Protein AF-A0A0L0MK96-F1 (afdb_monomer_lite)

Secondary structure (DSSP, 8-state):
-HHHHHHHHHHTT--BTTB-HHHHHHHHHHHHHHHHHHT---S-SSS--BTTB-S--TTHHHHHHHHHHHHHHHHHHHH-HHHHTTTHHHHHHHHHHHHHHHS---S-HHHHHHHHHHHHHHHHHHSTTTT-HHHHHHHHHHHHHHHTS-HHHHHHHHHHHHHHH-

Organism: NCBI:txid198422

Sequence (166 aa):
MKDITKDLKKNAKIKILGFSLPIFGLISFILMLQLYFDYKPDCPPKISTVKGFPTWHTLITPLLMTMLISDLLVFIGKKTPILKDIGGGSILCILLPSFLLTYKFSENPAIKNLQDIVSNNMKSFNSGKGIGFPNFVVSAIIVGSFVNMDLKLLKKSFKKFFPLVL

Foldseek 3Di:
DVVVVVVVVVVQPPDLPNDTPVVLVVLVVVLVVLLVVVLPPPDDPDQDDDDPDRSDDLPPNLVSVLVSLLSVLLSVQCPDPVNNVVSNSVVSSVVVLVCLLPDPPDPDPSSVSSSVVNVVSVCLCCPPVHPNVVVVVVVVVVVVVVVPDDPVVVVVVVVVVVVVVD

pLDDT: mean 70.08, std 16.23, range [33.62, 95.0]

InterPro domains:
  IPR004679 2-hydroxycarboxylate transporter [PF03390] (16-166)
  IPR004679 2-hydroxycarboxylate transporter [PTHR40033] (7-166)

Radius of gyration: 21.69 Å; chains: 1; bounding box: 42×52×68 Å

Structure (mmCIF, N/CA/C/O backbone):
data_AF-A0A0L0MK96-F1
#
_entry.id   AF-A0A0L0MK96-F1
#
loop_
_atom_site.group_PDB
_atom_site.id
_atom_site.type_symbol
_atom_site.label_atom_id
_atom_site.label_alt_id
_atom_site.label_comp_id
_atom_site.label_asym_id
_atom_site.label_entity_id
_atom_site.label_seq_id
_atom_site.pdbx_PDB_ins_code
_atom_site.Cartn_x
_atom_site.Cartn_y
_atom_site.Cartn_z
_atom_site.occupancy
_atom_site.B_iso_or_equiv
_atom_site.auth_seq_id
_atom_site.auth_comp_id
_atom_site.auth_asym_id
_atom_site.auth_atom_id
_atom_site.pdbx_PDB_model_num
ATOM 1 N N . MET A 1 1 ? -5.898 -31.191 -33.931 1.00 45.78 1 MET A N 1
ATOM 2 C CA . MET A 1 1 ? -6.439 -29.811 -33.801 1.00 45.78 1 MET A CA 1
ATOM 3 C C . MET A 1 1 ? -7.330 -29.580 -32.564 1.00 45.78 1 MET A C 1
ATOM 5 O O . MET A 1 1 ? -7.601 -28.427 -32.257 1.00 45.78 1 MET A O 1
ATOM 9 N N . LYS A 1 2 ? -7.766 -30.626 -31.829 1.00 42.91 2 LYS A N 1
ATOM 10 C CA . LYS A 1 2 ? -8.575 -30.504 -30.591 1.00 42.91 2 LYS A CA 1
ATOM 11 C C . LYS A 1 2 ? -7.759 -30.307 -29.297 1.00 42.91 2 LYS A C 1
ATOM 13 O O . LYS A 1 2 ? -8.329 -29.874 -28.300 1.00 42.91 2 LYS A O 1
ATOM 18 N N . ASP A 1 3 ? -6.455 -30.586 -29.308 1.00 42.75 3 ASP A N 1
ATOM 19 C CA . ASP A 1 3 ? -5.593 -30.430 -28.122 1.00 42.75 3 ASP A CA 1
ATOM 20 C C . ASP A 1 3 ? -5.200 -28.973 -27.842 1.00 42.75 3 ASP A C 1
ATOM 22 O O . ASP A 1 3 ? -5.361 -28.501 -26.721 1.00 42.75 3 ASP A O 1
ATOM 26 N N . ILE A 1 4 ? -4.852 -28.201 -28.879 1.00 50.28 4 ILE A N 1
ATOM 27 C CA . ILE A 1 4 ? -4.454 -26.784 -28.742 1.00 50.28 4 ILE A CA 1
ATOM 28 C C . ILE A 1 4 ? -5.581 -25.939 -28.118 1.00 50.28 4 ILE A C 1
ATOM 30 O O . ILE A 1 4 ? -5.346 -25.075 -27.275 1.00 50.28 4 ILE A O 1
ATOM 34 N N . THR A 1 5 ? -6.839 -26.217 -28.469 1.00 42.88 5 THR A N 1
ATOM 35 C CA . THR A 1 5 ? -8.005 -25.522 -27.901 1.00 42.88 5 THR A CA 1
ATOM 36 C C . THR A 1 5 ? -8.269 -25.893 -26.437 1.00 42.88 5 THR A C 1
ATOM 38 O O . THR A 1 5 ? -8.822 -25.081 -25.691 1.00 42.88 5 THR A O 1
ATOM 41 N N . LYS A 1 6 ? -7.849 -27.083 -25.987 1.00 38.50 6 LYS A N 1
ATOM 42 C CA . LYS A 1 6 ? -7.951 -27.509 -24.582 1.00 38.50 6 LYS A CA 1
ATOM 43 C C . LYS A 1 6 ? -6.900 -26.820 -23.709 1.00 38.50 6 LYS A C 1
ATOM 45 O O . LYS A 1 6 ? -7.238 -26.386 -22.605 1.00 38.50 6 LYS A O 1
ATOM 50 N N . ASP A 1 7 ? -5.685 -26.632 -24.219 1.00 42.09 7 ASP A N 1
ATOM 51 C CA . ASP A 1 7 ? -4.615 -25.915 -23.513 1.00 42.09 7 ASP A CA 1
ATOM 52 C C . ASP A 1 7 ? -4.877 -24.407 -23.405 1.00 42.09 7 ASP A C 1
ATOM 54 O O . ASP A 1 7 ? -4.625 -23.805 -22.355 1.00 42.09 7 ASP A O 1
ATOM 58 N N . LEU A 1 8 ? -5.502 -23.801 -24.422 1.00 46.03 8 LEU A N 1
ATOM 59 C CA . LEU A 1 8 ? -5.982 -22.414 -24.345 1.00 46.03 8 LEU A CA 1
ATOM 60 C C . LEU A 1 8 ? -7.095 -22.251 -23.294 1.00 46.03 8 LEU A C 1
ATOM 62 O O . LEU A 1 8 ? -7.107 -21.283 -22.532 1.00 46.03 8 LEU A O 1
ATOM 66 N N . LYS A 1 9 ? -7.999 -23.234 -23.172 1.00 37.41 9 LYS A N 1
ATOM 67 C CA . LYS A 1 9 ? -9.102 -23.209 -22.193 1.00 37.41 9 LYS A CA 1
ATOM 68 C C . LYS A 1 9 ? -8.637 -23.473 -20.754 1.00 37.41 9 LYS A C 1
ATOM 70 O O . LYS A 1 9 ? -9.252 -22.978 -19.810 1.00 37.41 9 LYS A O 1
ATOM 75 N N . LYS A 1 10 ? -7.543 -24.222 -20.573 1.00 36.19 10 LYS A N 1
ATOM 76 C CA . LYS A 1 10 ? -6.912 -24.481 -19.267 1.00 36.19 10 LYS A CA 1
ATOM 77 C C . LYS A 1 10 ? -6.135 -23.259 -18.761 1.00 36.19 10 LYS A C 1
ATOM 79 O O . LYS A 1 10 ? -6.238 -22.932 -17.580 1.00 36.19 10 LYS A O 1
ATOM 84 N N . ASN A 1 11 ? -5.459 -22.530 -19.653 1.00 43.06 11 ASN A N 1
ATOM 85 C CA . ASN A 1 11 ? -4.792 -21.262 -19.328 1.00 43.06 11 ASN A CA 1
ATOM 86 C C . ASN A 1 11 ? -5.774 -20.103 -19.075 1.00 43.06 11 ASN A C 1
ATOM 88 O O . ASN A 1 11 ? -5.489 -19.225 -18.266 1.00 43.06 11 ASN A O 1
ATOM 92 N N . ALA A 1 12 ? -6.976 -20.143 -19.659 1.00 41.88 12 ALA A N 1
ATOM 93 C CA . ALA A 1 12 ? -8.045 -19.183 -19.364 1.00 41.88 12 ALA A CA 1
ATOM 94 C C . ALA A 1 12 ? -8.626 -19.309 -17.937 1.00 41.88 12 ALA A C 1
ATOM 96 O O . ALA A 1 12 ? -9.353 -18.427 -17.483 1.00 41.88 12 ALA A O 1
ATOM 97 N N . LYS A 1 13 ? -8.316 -20.398 -17.216 1.00 39.16 13 LYS A N 1
ATOM 98 C CA . LYS A 1 13 ? -8.818 -20.669 -15.858 1.00 39.16 13 LYS A CA 1
ATOM 99 C C . LYS A 1 13 ? -7.761 -20.469 -14.772 1.00 39.16 13 LYS A C 1
ATOM 101 O O . LYS A 1 13 ? -7.909 -20.976 -13.661 1.00 39.16 13 LYS A O 1
ATOM 106 N N . ILE A 1 14 ? -6.708 -19.714 -15.065 1.00 45.72 14 ILE A N 1
ATOM 107 C CA . ILE A 1 14 ? -5.833 -19.171 -14.032 1.00 45.72 14 ILE A CA 1
ATOM 108 C C . ILE A 1 14 ? -6.502 -17.892 -13.522 1.00 45.72 14 ILE A C 1
ATOM 110 O O . ILE A 1 14 ? -6.378 -16.824 -14.113 1.00 45.72 14 ILE A O 1
ATOM 114 N N . LYS A 1 15 ? -7.275 -18.021 -12.441 1.00 45.81 15 LYS A N 1
ATOM 115 C CA . LYS A 1 15 ? -7.848 -16.874 -11.731 1.00 45.81 15 LYS A CA 1
ATOM 116 C C . LYS A 1 15 ? -6.736 -16.194 -10.943 1.00 45.81 15 LYS A C 1
ATOM 118 O O . LYS A 1 15 ? -6.357 -16.661 -9.871 1.00 45.81 15 LYS A O 1
ATOM 123 N N . ILE A 1 16 ? -6.226 -15.099 -11.482 1.00 55.53 16 ILE A N 1
ATOM 124 C CA . ILE A 1 16 ? -5.414 -14.147 -10.734 1.00 55.53 16 ILE A CA 1
ATOM 125 C C . ILE A 1 16 ? -6.431 -13.281 -9.970 1.00 55.53 16 ILE A C 1
ATOM 127 O O . ILE A 1 16 ? -7.308 -12.659 -10.565 1.00 55.53 16 ILE A O 1
ATOM 131 N N . LEU A 1 17 ? -6.464 -13.452 -8.646 1.00 52.25 17 LEU A N 1
ATOM 132 C CA . LEU A 1 17 ? -7.360 -12.772 -7.694 1.00 52.25 17 LEU A CA 1
ATOM 133 C C . LEU A 1 17 ? -8.886 -12.821 -7.942 1.00 52.25 17 LEU A C 1
ATOM 135 O O . LEU A 1 17 ? -9.633 -12.075 -7.319 1.00 52.25 17 LEU A O 1
ATOM 139 N N . GLY A 1 18 ? -9.379 -13.710 -8.808 1.00 56.84 18 GLY A N 1
ATOM 140 C CA . GLY A 1 18 ? -10.810 -13.797 -9.131 1.00 56.84 18 GLY A CA 1
ATOM 141 C C . GLY A 1 18 ? -11.246 -12.974 -10.347 1.00 56.84 18 GLY A C 1
ATOM 142 O O . GLY A 1 18 ? -12.399 -13.101 -10.755 1.00 56.84 18 GLY A O 1
ATOM 143 N N . PHE A 1 19 ? -10.334 -12.237 -10.988 1.00 57.75 19 PHE A N 1
ATOM 144 C CA . PHE A 1 19 ? -10.555 -11.634 -12.303 1.00 57.75 19 PHE A CA 1
ATOM 145 C C . PHE A 1 19 ? -10.162 -12.593 -13.431 1.00 57.75 19 PHE A C 1
ATOM 147 O O . PHE A 1 19 ? -9.322 -13.483 -13.268 1.00 57.75 19 PHE A O 1
ATOM 154 N N . SER A 1 20 ? -10.804 -12.437 -14.593 1.00 60.47 20 SER A N 1
ATOM 155 C CA . SER A 1 20 ? -10.400 -13.187 -15.782 1.00 60.47 20 SER A CA 1
ATOM 156 C C . SER A 1 20 ? -9.128 -12.574 -16.378 1.00 60.47 20 SER A C 1
ATOM 158 O O . SER A 1 20 ? -9.005 -11.351 -16.468 1.00 60.47 20 SER A O 1
ATOM 160 N N . LEU A 1 21 ? -8.196 -13.437 -16.799 1.00 67.50 21 LEU A N 1
ATOM 161 C CA . LEU A 1 21 ? -6.922 -13.086 -17.436 1.00 67.50 21 LEU A CA 1
ATOM 162 C C . LEU A 1 21 ? -7.016 -11.967 -18.507 1.00 67.50 21 LEU A C 1
ATOM 164 O O . LEU A 1 21 ? -6.129 -11.113 -18.522 1.00 67.50 21 LEU A O 1
ATOM 168 N N . PRO A 1 22 ? -8.066 -11.884 -19.359 1.00 68.25 22 PRO A N 1
ATOM 169 C CA . PRO A 1 22 ? -8.170 -10.792 -20.330 1.00 68.25 22 PRO A CA 1
ATOM 170 C C . PRO A 1 22 ? -8.418 -9.404 -19.711 1.00 68.25 22 PRO A C 1
ATOM 172 O O . PRO A 1 22 ? -7.953 -8.420 -20.280 1.00 68.25 22 PRO A O 1
ATOM 175 N N . ILE A 1 23 ? -9.076 -9.288 -18.547 1.00 75.00 23 ILE A N 1
ATOM 176 C CA . ILE A 1 23 ? -9.249 -7.983 -17.873 1.00 75.00 23 ILE A CA 1
ATOM 177 C C . ILE A 1 23 ? -7.907 -7.484 -17.329 1.00 75.00 23 ILE A C 1
ATOM 179 O O . ILE A 1 23 ? -7.576 -6.310 -17.487 1.00 75.00 23 ILE A O 1
ATOM 183 N N . PHE A 1 24 ? -7.111 -8.378 -16.736 1.00 76.38 24 PHE A N 1
ATOM 184 C CA . PHE A 1 24 ? -5.772 -8.034 -16.257 1.00 76.38 24 PHE A CA 1
ATOM 185 C C . PHE A 1 24 ? -4.869 -7.570 -17.411 1.00 76.38 24 PHE A C 1
ATOM 187 O O . PHE A 1 24 ? -4.167 -6.570 -17.282 1.00 76.38 24 PHE A O 1
ATOM 194 N N . GLY A 1 25 ? -4.947 -8.241 -18.567 1.00 76.50 25 GLY A N 1
ATOM 195 C CA . GLY A 1 25 ? -4.231 -7.832 -19.778 1.00 76.50 25 GLY A CA 1
ATOM 196 C C . GLY A 1 25 ? -4.625 -6.436 -20.276 1.00 76.50 25 GLY A C 1
ATOM 197 O O . GLY A 1 25 ? -3.751 -5.634 -20.590 1.00 76.50 25 GLY A O 1
ATOM 198 N N . LEU A 1 26 ? -5.921 -6.109 -20.287 1.00 80.88 26 LEU A N 1
ATOM 199 C CA . LEU A 1 26 ? -6.413 -4.793 -20.715 1.00 80.88 26 LEU A CA 1
ATOM 200 C C . LEU A 1 26 ? -5.949 -3.669 -19.779 1.00 80.88 26 LEU A C 1
ATOM 202 O O . LEU A 1 26 ? -5.514 -2.612 -20.234 1.00 80.88 26 LEU A O 1
ATOM 206 N N . ILE A 1 27 ? -5.990 -3.907 -18.469 1.00 79.50 27 ILE A N 1
ATOM 207 C CA . ILE A 1 27 ? -5.532 -2.936 -17.470 1.00 79.50 27 ILE A CA 1
ATOM 208 C C . ILE A 1 27 ? -4.001 -2.796 -17.507 1.00 79.50 27 ILE A C 1
ATOM 210 O O . ILE A 1 27 ? -3.479 -1.690 -17.417 1.00 79.50 27 ILE A O 1
ATOM 214 N N . SER A 1 28 ? -3.259 -3.881 -17.720 1.00 78.62 28 SER A N 1
ATOM 215 C CA . SER A 1 28 ? -1.810 -3.803 -17.935 1.00 78.62 28 SER A CA 1
ATOM 216 C C . SER A 1 28 ? -1.457 -3.026 -19.211 1.00 78.62 28 SER A C 1
ATOM 218 O O . SER A 1 28 ? -0.497 -2.257 -19.209 1.00 78.62 28 SER A O 1
ATOM 220 N N . PHE A 1 29 ? -2.256 -3.153 -20.274 1.00 81.75 29 PHE A N 1
ATOM 221 C CA . PHE A 1 29 ? -2.084 -2.372 -21.499 1.00 81.75 29 PHE A CA 1
ATOM 222 C C . PHE A 1 29 ? -2.315 -0.872 -21.267 1.00 81.75 29 PHE A C 1
ATOM 224 O O . PHE A 1 29 ? -1.529 -0.056 -21.745 1.00 81.75 29 PHE A O 1
ATOM 231 N N . ILE A 1 30 ? -3.329 -0.495 -20.475 1.00 79.25 30 ILE A N 1
ATOM 232 C CA . ILE A 1 30 ? -3.580 0.915 -20.135 1.00 79.25 30 ILE A CA 1
ATOM 233 C C . ILE A 1 30 ? -2.430 1.520 -19.321 1.00 79.25 30 ILE A C 1
ATOM 235 O O . ILE A 1 30 ? -2.050 2.666 -19.550 1.00 79.25 30 ILE A O 1
ATOM 239 N N . LEU A 1 31 ? -1.828 0.723 -18.435 1.00 76.88 31 LEU A N 1
ATOM 240 C CA . LEU A 1 31 ? -0.647 1.087 -17.655 1.00 76.88 31 LEU A CA 1
ATOM 241 C C . LEU A 1 31 ? 0.569 1.360 -18.548 1.00 76.88 31 LEU A C 1
ATOM 243 O O . LEU A 1 31 ? 1.269 2.355 -18.386 1.00 76.88 31 LEU A O 1
ATOM 247 N N . MET A 1 32 ? 0.807 0.463 -19.508 1.00 75.25 32 MET A N 1
ATOM 248 C CA . MET A 1 32 ? 1.873 0.583 -20.503 1.00 75.25 32 MET A CA 1
ATOM 249 C C . MET A 1 32 ? 1.690 1.839 -21.356 1.00 75.25 32 MET A C 1
ATOM 251 O O . MET A 1 32 ? 2.654 2.562 -21.594 1.00 75.25 32 MET A O 1
ATOM 255 N N . LEU A 1 33 ? 0.450 2.142 -21.753 1.00 73.69 33 LEU A N 1
ATOM 256 C CA . LEU A 1 33 ? 0.121 3.368 -22.476 1.00 73.69 33 LEU A CA 1
ATOM 257 C C . LEU A 1 33 ? 0.450 4.614 -21.636 1.00 73.69 33 LEU A C 1
ATOM 259 O O . LEU A 1 33 ? 1.096 5.533 -22.131 1.00 73.69 33 LEU A O 1
ATOM 263 N N . GLN A 1 34 ? 0.055 4.627 -20.358 1.00 72.25 34 GLN A N 1
ATOM 264 C CA . GLN A 1 34 ? 0.339 5.727 -19.427 1.00 72.25 34 GLN A CA 1
ATOM 265 C C . GLN A 1 34 ? 1.845 5.956 -19.241 1.00 72.25 34 GLN A C 1
ATOM 267 O O . GLN A 1 34 ? 2.298 7.095 -19.313 1.00 72.25 34 GLN A O 1
ATOM 272 N N . LEU A 1 35 ? 2.627 4.884 -19.077 1.00 69.00 35 LEU A N 1
ATOM 273 C CA . LEU A 1 35 ? 4.087 4.965 -18.971 1.00 69.00 35 LEU A CA 1
ATOM 274 C C . LEU A 1 35 ? 4.745 5.436 -20.277 1.00 69.00 35 LEU A C 1
ATOM 276 O O . LEU A 1 35 ? 5.720 6.183 -20.236 1.00 69.00 35 LEU A O 1
ATOM 280 N N . TYR A 1 36 ? 4.212 5.042 -21.438 1.00 66.88 36 TYR A N 1
ATOM 281 C CA . TYR A 1 36 ? 4.733 5.474 -22.738 1.00 66.88 36 TYR A CA 1
ATOM 282 C C . TYR A 1 36 ? 4.543 6.978 -22.978 1.00 66.88 36 TYR A C 1
ATOM 284 O O . TYR A 1 36 ? 5.454 7.640 -23.474 1.00 66.88 36 TYR A O 1
ATOM 292 N N . PHE A 1 37 ? 3.391 7.542 -22.598 1.00 63.69 37 PHE A N 1
ATOM 293 C CA . PHE A 1 37 ? 3.155 8.987 -22.709 1.00 63.69 37 PHE A CA 1
ATOM 294 C C . PHE A 1 37 ? 4.064 9.820 -21.792 1.00 63.69 37 PHE A C 1
ATOM 296 O O . PHE A 1 37 ? 4.336 10.977 -22.110 1.00 63.69 37 PHE A O 1
ATOM 303 N N . ASP A 1 38 ? 4.573 9.232 -20.708 1.00 58.84 38 ASP A N 1
ATOM 304 C CA . ASP A 1 38 ? 5.464 9.885 -19.741 1.00 58.84 38 ASP A CA 1
ATOM 305 C C . ASP A 1 38 ? 6.951 9.835 -20.137 1.00 58.84 38 ASP A 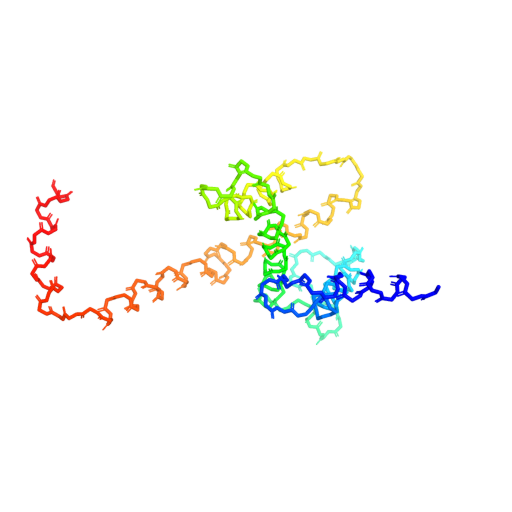C 1
ATOM 307 O O . ASP A 1 38 ? 7.760 10.614 -19.646 1.00 58.84 38 ASP A O 1
ATOM 311 N N . TYR A 1 39 ? 7.326 8.971 -21.089 1.00 52.62 39 TYR A N 1
ATOM 312 C CA . TYR A 1 39 ? 8.702 8.874 -21.596 1.00 52.62 39 TYR A CA 1
ATOM 313 C C . TYR A 1 39 ? 9.158 10.119 -22.387 1.00 52.62 39 TYR A C 1
ATOM 315 O O . TYR A 1 39 ? 10.342 10.242 -22.699 1.00 52.62 39 TYR A O 1
ATOM 323 N N . LYS A 1 40 ? 8.264 11.065 -22.723 1.00 46.06 40 LYS A N 1
ATOM 324 C CA . LYS A 1 40 ? 8.653 12.313 -23.403 1.00 46.06 40 LYS A CA 1
ATOM 325 C C . LYS A 1 40 ? 9.236 13.334 -22.403 1.00 46.06 40 LYS A C 1
ATOM 327 O O . LYS A 1 40 ? 8.486 13.856 -21.583 1.00 46.06 40 LYS A O 1
ATOM 332 N N . PRO A 1 41 ? 10.539 13.671 -22.494 1.00 49.25 41 PRO A N 1
ATOM 333 C CA . PRO A 1 41 ? 11.301 14.299 -21.410 1.00 49.25 41 PRO A CA 1
ATOM 334 C C . PR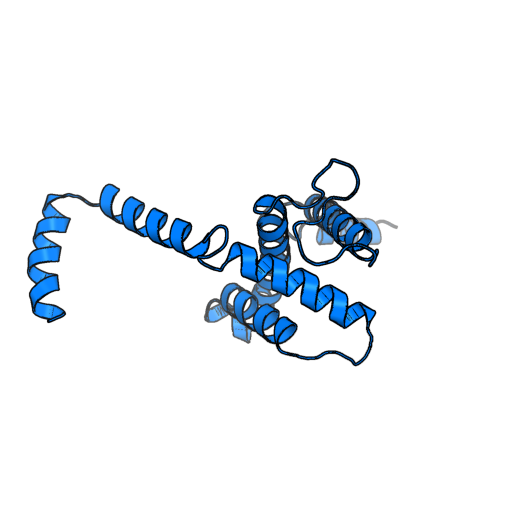O A 1 41 ? 11.249 15.840 -21.344 1.00 49.25 41 PRO A C 1
ATOM 336 O O . PRO A 1 41 ? 12.092 16.436 -20.681 1.00 49.25 41 PRO A O 1
ATOM 339 N N . ASP A 1 42 ? 10.281 16.514 -21.971 1.00 40.97 42 ASP A N 1
ATOM 340 C CA . ASP A 1 42 ? 10.296 17.987 -22.080 1.00 40.97 42 ASP A CA 1
ATOM 341 C C . ASP A 1 42 ? 9.398 18.722 -21.071 1.00 40.97 42 ASP A C 1
ATOM 343 O O . ASP A 1 42 ? 8.842 19.769 -21.398 1.00 40.97 42 ASP A O 1
ATOM 347 N N . CYS A 1 43 ? 9.249 18.231 -19.835 1.00 41.78 43 CYS A N 1
ATOM 348 C CA . CYS A 1 43 ? 8.670 19.045 -18.756 1.00 41.78 43 CYS A CA 1
ATOM 349 C C . CYS A 1 43 ? 9.335 18.792 -17.380 1.00 41.78 43 CYS A C 1
ATOM 351 O O . CYS A 1 43 ? 9.384 17.650 -16.922 1.00 41.78 43 CYS A O 1
ATOM 353 N N . PRO A 1 44 ? 9.835 19.849 -16.702 1.00 42.16 44 PRO A N 1
ATOM 354 C CA . PRO A 1 44 ? 10.508 19.785 -15.399 1.00 42.16 44 PRO A CA 1
ATOM 355 C C . PRO A 1 44 ? 9.529 19.479 -14.235 1.00 42.16 44 PRO A C 1
ATOM 357 O O . PRO A 1 44 ? 8.312 19.464 -14.426 1.00 42.16 44 PRO A O 1
ATOM 360 N N . PRO A 1 45 ? 10.028 19.221 -13.005 1.00 47.56 45 PRO A N 1
ATOM 361 C CA . PRO A 1 45 ? 9.340 18.453 -11.972 1.00 47.56 45 PRO A CA 1
ATOM 362 C C . PRO A 1 45 ? 8.327 19.308 -11.211 1.00 47.56 45 PRO A C 1
ATOM 364 O O . PRO A 1 45 ? 8.568 19.749 -10.091 1.00 47.56 45 PRO A O 1
ATOM 367 N N . LYS A 1 46 ? 7.170 19.547 -11.813 1.00 40.97 46 LYS A N 1
ATOM 368 C CA . LYS A 1 46 ? 5.942 19.951 -11.127 1.00 40.97 46 LYS A CA 1
ATOM 369 C C . LYS A 1 46 ? 4.806 19.349 -11.930 1.00 40.97 46 LYS A C 1
ATOM 371 O O . LYS A 1 46 ? 4.702 19.699 -13.092 1.00 40.97 46 LYS A O 1
ATOM 376 N N . ILE A 1 47 ? 4.026 18.454 -11.309 1.00 50.53 47 ILE A N 1
ATOM 377 C CA . ILE A 1 47 ? 2.682 18.021 -11.743 1.00 50.53 47 ILE A CA 1
ATOM 378 C C . ILE A 1 47 ? 2.530 18.088 -13.267 1.00 50.53 47 ILE A C 1
ATOM 380 O O . ILE A 1 47 ? 2.123 19.118 -13.791 1.00 50.53 47 ILE A O 1
ATOM 384 N N . SER A 1 48 ? 2.926 17.023 -13.968 1.00 46.66 48 SER A N 1
ATOM 385 C CA . SER A 1 48 ? 2.934 16.962 -15.432 1.00 46.66 48 SER A CA 1
ATOM 386 C C . SER A 1 48 ? 1.608 17.464 -16.022 1.00 46.66 48 SER A C 1
ATOM 388 O O . SER A 1 48 ? 0.603 16.756 -16.044 1.00 46.66 48 SER A O 1
ATOM 390 N N . THR A 1 49 ? 1.614 18.709 -16.496 1.00 37.78 49 THR A N 1
ATOM 391 C CA . THR A 1 49 ? 0.584 19.322 -17.328 1.00 37.78 49 THR A CA 1
ATOM 392 C C . THR A 1 49 ? 1.092 19.331 -18.760 1.00 37.78 49 THR A C 1
ATOM 394 O O . THR A 1 49 ? 1.847 20.209 -19.166 1.00 37.78 49 THR A O 1
ATOM 397 N N . VAL A 1 50 ? 0.628 18.382 -19.571 1.00 43.12 50 VAL A N 1
ATOM 398 C CA . VAL A 1 50 ? 0.681 18.515 -21.030 1.00 43.12 50 VAL A CA 1
ATOM 399 C C . VAL A 1 50 ? -0.728 18.874 -21.496 1.00 43.12 50 VAL A C 1
ATOM 401 O O . VAL A 1 50 ? -1.644 18.065 -21.405 1.00 43.12 50 VAL A O 1
ATOM 404 N N . LYS A 1 51 ? -0.911 20.119 -21.957 1.00 39.12 51 LYS A N 1
ATOM 405 C CA . LYS A 1 51 ? -2.139 20.639 -22.597 1.00 39.12 51 LYS A CA 1
ATOM 406 C C . LYS A 1 51 ? -3.454 20.339 -21.851 1.00 39.12 51 LYS A C 1
ATOM 408 O O . LYS A 1 51 ? -4.340 19.681 -22.383 1.00 39.12 51 LYS A O 1
ATOM 413 N N . GLY A 1 52 ? -3.610 20.869 -20.637 1.00 40.59 52 GLY A N 1
ATOM 414 C CA . GLY A 1 52 ? -4.929 21.003 -19.995 1.00 40.59 52 GLY A CA 1
ATOM 415 C C . GLY A 1 52 ? -5.645 19.705 -19.592 1.00 40.59 52 GLY A C 1
ATOM 416 O O . GLY A 1 52 ? -6.750 19.787 -19.067 1.00 40.59 52 GLY A O 1
ATOM 417 N N . PHE A 1 53 ? -5.027 18.534 -19.773 1.00 33.62 53 PHE A N 1
ATOM 418 C CA . PHE A 1 53 ? -5.507 17.254 -19.249 1.00 33.62 53 PHE A CA 1
ATOM 419 C C . PHE A 1 53 ? -4.429 16.624 -18.351 1.00 33.62 53 PHE A C 1
ATOM 421 O O . PHE A 1 53 ? -3.347 16.300 -18.844 1.00 33.62 53 PHE A O 1
ATOM 428 N N . PRO A 1 54 ? -4.679 16.442 -17.040 1.00 48.00 54 PRO A N 1
ATOM 429 C CA . PRO A 1 54 ? -3.755 15.731 -16.165 1.00 48.00 54 PRO A CA 1
ATOM 430 C C . PRO A 1 54 ? -3.799 14.235 -16.505 1.00 48.00 54 PRO A C 1
ATOM 432 O O . PRO A 1 54 ? -4.759 13.541 -16.180 1.00 48.00 54 PRO A O 1
ATOM 435 N N . THR A 1 55 ? -2.764 13.723 -17.174 1.00 49.00 55 THR A N 1
ATOM 436 C CA . THR A 1 55 ? -2.616 12.285 -17.481 1.00 49.00 55 THR A CA 1
ATOM 437 C C . THR A 1 55 ? -2.372 11.438 -16.228 1.00 49.00 55 THR A C 1
ATOM 439 O O . THR A 1 55 ? -2.590 10.227 -16.240 1.00 49.00 55 THR A O 1
ATOM 442 N N . TRP A 1 56 ? -1.991 12.083 -15.124 1.00 53.56 56 TRP A N 1
ATOM 443 C CA . TRP A 1 56 ? -1.784 11.481 -13.815 1.00 53.56 56 TRP A CA 1
ATOM 444 C C . TRP A 1 56 ? -2.830 12.005 -12.830 1.00 53.56 56 TRP A C 1
ATOM 446 O O . TRP A 1 56 ? -2.779 13.165 -12.424 1.00 53.56 56 TRP A O 1
ATOM 456 N N . HIS A 1 57 ? -3.759 11.153 -12.390 1.00 61.50 57 HIS A N 1
ATOM 457 C CA . HIS A 1 57 ? -4.478 11.453 -11.154 1.00 61.50 57 HIS A CA 1
ATOM 458 C C . HIS A 1 57 ? -3.564 11.033 -10.005 1.00 61.50 57 HIS A C 1
ATOM 460 O O . HIS A 1 57 ? -3.207 9.857 -9.901 1.00 61.50 57 HIS A O 1
ATOM 466 N N . THR A 1 58 ? -3.231 11.970 -9.115 1.00 67.06 58 THR A N 1
ATOM 467 C CA . THR A 1 58 ? -2.320 11.759 -7.974 1.00 67.06 58 THR A CA 1
ATOM 468 C C . THR A 1 58 ? -2.716 10.554 -7.107 1.00 67.06 58 THR A C 1
ATOM 470 O O . THR A 1 58 ? -1.875 9.970 -6.436 1.00 67.06 58 THR A O 1
ATOM 473 N N . LEU A 1 59 ? -3.996 10.162 -7.144 1.00 72.19 59 LEU A N 1
ATOM 474 C CA . LEU A 1 59 ? -4.554 8.996 -6.454 1.00 72.19 59 LEU A CA 1
ATOM 475 C C . LEU A 1 59 ? -4.690 7.754 -7.346 1.00 72.19 59 LEU A C 1
ATOM 477 O O . LEU A 1 59 ? -4.223 6.683 -6.968 1.00 72.19 59 LEU A O 1
ATOM 481 N N . ILE A 1 60 ? -5.355 7.871 -8.506 1.00 80.00 60 ILE A N 1
ATOM 482 C CA . ILE A 1 60 ? -5.805 6.690 -9.266 1.00 80.00 60 ILE A CA 1
ATOM 483 C C . ILE A 1 60 ? -4.636 5.907 -9.845 1.00 80.00 60 ILE A C 1
ATOM 485 O O . ILE A 1 60 ? -4.637 4.681 -9.808 1.00 80.00 60 ILE A O 1
ATOM 489 N N . THR A 1 61 ? -3.624 6.609 -10.349 1.00 76.62 61 THR A N 1
ATOM 490 C CA . THR A 1 61 ? -2.523 5.982 -11.065 1.00 76.62 61 THR A CA 1
ATOM 491 C C . THR A 1 61 ? -1.604 5.197 -10.128 1.00 76.62 61 THR A C 1
ATOM 493 O O . THR A 1 61 ? -1.376 4.020 -10.405 1.00 76.62 61 THR A O 1
ATOM 496 N N . PRO A 1 62 ? -1.126 5.740 -8.986 1.00 78.12 62 PRO A N 1
ATOM 497 C CA . PRO A 1 62 ? -0.348 4.939 -8.038 1.00 78.12 62 PRO A CA 1
ATOM 498 C C . PRO A 1 62 ? -1.163 3.800 -7.407 1.00 78.12 62 PRO A C 1
ATOM 500 O O . PRO A 1 62 ? -0.616 2.719 -7.185 1.00 78.12 62 PRO A O 1
ATOM 503 N N . LEU A 1 63 ? -2.471 3.975 -7.179 1.00 82.88 63 LEU A N 1
ATOM 504 C CA . LEU A 1 63 ? -3.345 2.888 -6.711 1.00 82.88 63 LEU A CA 1
ATOM 505 C C . LEU A 1 63 ? -3.442 1.751 -7.733 1.00 82.88 63 LEU A C 1
ATOM 507 O O . LEU A 1 63 ? -3.281 0.585 -7.386 1.00 82.88 63 LEU A O 1
ATOM 511 N N . LEU A 1 64 ? -3.664 2.081 -9.002 1.00 83.00 64 LEU A N 1
ATOM 512 C CA . LEU A 1 64 ? -3.790 1.089 -10.064 1.00 83.00 64 LEU A CA 1
ATOM 513 C C . LEU A 1 64 ? -2.444 0.391 -10.340 1.00 83.00 64 LEU A C 1
ATOM 515 O O . LEU A 1 64 ? -2.407 -0.829 -10.494 1.00 83.00 64 LEU A O 1
ATOM 519 N N . MET A 1 65 ? -1.331 1.132 -10.291 1.00 80.25 65 MET A N 1
ATOM 520 C CA . MET A 1 65 ? 0.030 0.580 -10.347 1.00 80.25 65 MET A CA 1
ATOM 521 C C . MET A 1 65 ? 0.305 -0.399 -9.200 1.00 80.25 65 MET A C 1
ATOM 523 O O . MET A 1 65 ? 0.758 -1.517 -9.449 1.00 80.25 65 MET A O 1
ATOM 527 N N . THR A 1 66 ? 0.038 0.006 -7.950 1.00 82.25 66 THR A N 1
ATOM 528 C CA . THR A 1 66 ? 0.251 -0.865 -6.781 1.00 82.25 66 THR A CA 1
ATOM 529 C C . THR A 1 66 ? -0.642 -2.098 -6.852 1.00 82.25 66 THR A C 1
ATOM 531 O O . THR A 1 66 ? -0.150 -3.202 -6.674 1.00 82.25 66 THR A O 1
ATOM 534 N N . MET A 1 67 ? -1.916 -1.957 -7.219 1.00 84.50 67 MET A N 1
ATOM 535 C CA . MET A 1 67 ? -2.833 -3.089 -7.363 1.00 84.50 67 MET A CA 1
ATOM 536 C C . MET A 1 67 ? -2.332 -4.125 -8.381 1.00 84.50 67 MET A C 1
ATOM 538 O O . MET A 1 67 ? -2.311 -5.315 -8.072 1.00 84.50 67 MET A O 1
ATOM 542 N N . LEU A 1 68 ? -1.885 -3.695 -9.566 1.00 84.56 68 LEU A N 1
ATOM 543 C CA . LEU A 1 68 ? -1.395 -4.612 -10.602 1.00 84.56 68 LEU A CA 1
ATOM 544 C C . LEU A 1 68 ? -0.090 -5.305 -10.224 1.00 84.56 68 LEU A C 1
ATOM 546 O O . LEU A 1 68 ? 0.031 -6.519 -10.402 1.00 84.56 68 LEU A O 1
ATOM 550 N N . ILE A 1 69 ? 0.892 -4.548 -9.720 1.00 82.75 69 ILE A N 1
ATOM 551 C CA . ILE A 1 69 ? 2.185 -5.123 -9.340 1.00 82.75 69 ILE A CA 1
ATOM 552 C C . ILE A 1 69 ? 2.005 -6.079 -8.157 1.00 82.75 69 ILE A C 1
ATOM 554 O O . ILE A 1 69 ? 2.563 -7.174 -8.163 1.00 82.75 69 ILE A O 1
ATOM 558 N N . SER A 1 70 ? 1.168 -5.709 -7.183 1.00 83.56 70 SER A N 1
ATOM 559 C CA . SER A 1 70 ? 0.849 -6.548 -6.034 1.00 83.56 70 SER A CA 1
ATOM 560 C C . SER A 1 70 ? 0.162 -7.836 -6.458 1.00 83.56 70 SER A C 1
ATOM 562 O O . SER A 1 70 ? 0.552 -8.901 -5.993 1.00 83.56 70 SER A O 1
ATOM 564 N N . ASP A 1 71 ? -0.815 -7.775 -7.359 1.00 82.56 71 ASP A N 1
ATOM 565 C CA . ASP A 1 71 ? -1.536 -8.964 -7.812 1.00 82.56 71 ASP A CA 1
ATOM 566 C C . ASP A 1 71 ? -0.621 -9.940 -8.573 1.00 82.56 71 ASP A C 1
ATOM 568 O O . ASP A 1 71 ? -0.582 -11.141 -8.284 1.00 82.56 71 ASP A O 1
ATOM 572 N N . LEU A 1 72 ? 0.224 -9.412 -9.466 1.00 82.50 72 LEU A N 1
ATOM 573 C CA . LEU A 1 72 ? 1.223 -10.209 -10.175 1.00 82.50 72 LEU A CA 1
ATOM 574 C C . LEU A 1 72 ? 2.186 -10.901 -9.195 1.00 82.50 72 LEU A C 1
ATOM 576 O O . LEU A 1 72 ? 2.425 -12.106 -9.299 1.00 82.50 72 LEU A O 1
ATOM 580 N N . LEU A 1 73 ? 2.698 -10.172 -8.201 1.00 82.75 73 LEU A N 1
ATOM 581 C CA . LEU A 1 73 ? 3.615 -10.721 -7.197 1.00 82.75 73 LEU A CA 1
ATOM 582 C C . LEU A 1 73 ? 2.933 -11.714 -6.261 1.00 82.75 73 LEU A C 1
ATOM 584 O O . LEU A 1 73 ? 3.535 -12.727 -5.920 1.00 82.75 73 LEU A O 1
ATOM 588 N N . VAL A 1 74 ? 1.680 -11.482 -5.873 1.00 82.12 74 VAL A N 1
ATOM 589 C CA . VAL A 1 74 ? 0.910 -12.428 -5.058 1.00 82.12 74 VAL A CA 1
ATOM 590 C C . VAL A 1 74 ? 0.663 -13.720 -5.833 1.00 82.12 74 VAL A C 1
ATOM 592 O O . VAL A 1 74 ? 0.749 -14.807 -5.257 1.00 82.12 74 VAL A O 1
ATOM 595 N N . PHE A 1 75 ? 0.397 -13.635 -7.137 1.00 80.06 75 PHE A N 1
ATOM 596 C CA . PHE A 1 75 ? 0.253 -14.810 -7.987 1.00 80.06 75 PHE A CA 1
ATOM 597 C C . PHE A 1 75 ? 1.550 -15.622 -8.084 1.00 80.06 75 PHE A C 1
ATOM 599 O O . PHE A 1 75 ? 1.514 -16.845 -7.918 1.00 80.06 75 PHE A O 1
ATOM 606 N N . ILE A 1 76 ? 2.693 -14.955 -8.288 1.00 79.94 76 ILE A N 1
ATOM 607 C CA . ILE A 1 76 ? 4.011 -15.604 -8.255 1.00 79.94 76 ILE A CA 1
ATOM 608 C C . ILE A 1 76 ? 4.277 -16.199 -6.861 1.00 79.94 76 ILE A C 1
ATOM 610 O O . ILE A 1 76 ? 4.619 -17.373 -6.746 1.00 79.94 76 ILE A O 1
ATOM 614 N N . GLY A 1 77 ? 4.047 -15.436 -5.791 1.00 73.06 77 GLY A N 1
ATOM 615 C CA . GLY A 1 77 ? 4.327 -15.840 -4.412 1.00 73.06 77 GLY A CA 1
ATOM 616 C C . GLY A 1 77 ? 3.497 -17.034 -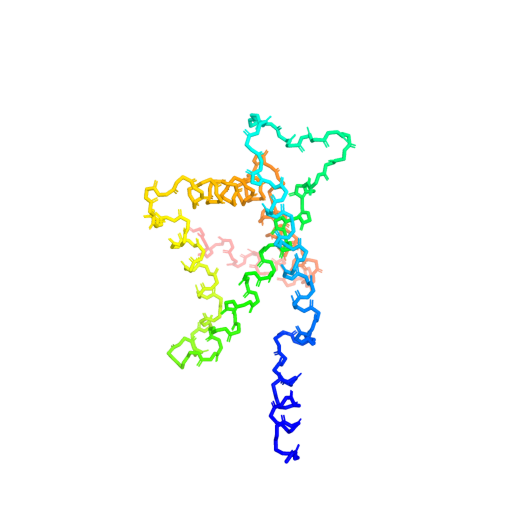3.936 1.00 73.06 77 GLY A C 1
ATOM 617 O O . GLY A 1 77 ? 3.999 -17.860 -3.181 1.00 73.06 77 GLY A O 1
ATOM 618 N N . LYS A 1 78 ? 2.259 -17.193 -4.426 1.00 73.81 78 LYS A N 1
ATOM 619 C CA . LYS A 1 78 ? 1.413 -18.371 -4.147 1.00 73.81 78 LYS A CA 1
ATOM 620 C C . LYS A 1 78 ? 1.907 -19.653 -4.820 1.00 73.81 78 LYS A C 1
ATOM 622 O O . LYS A 1 78 ? 1.582 -20.742 -4.350 1.00 73.81 78 LYS A O 1
ATOM 627 N N . LYS A 1 79 ? 2.643 -19.538 -5.930 1.00 75.44 79 LYS A N 1
ATOM 628 C CA . LYS A 1 79 ? 3.216 -20.684 -6.651 1.00 75.44 79 LYS A CA 1
ATOM 629 C C . LYS A 1 79 ? 4.564 -21.130 -6.087 1.00 75.44 79 LYS A C 1
ATOM 631 O O . LYS A 1 79 ? 4.955 -22.267 -6.330 1.00 75.44 79 LYS A O 1
ATOM 636 N N . THR A 1 80 ? 5.249 -20.277 -5.330 1.00 76.50 80 THR A N 1
ATOM 637 C CA . THR A 1 80 ? 6.556 -20.590 -4.745 1.00 76.50 80 THR A CA 1
ATOM 638 C C . THR A 1 80 ? 6.392 -21.378 -3.433 1.00 76.50 80 THR A C 1
ATOM 640 O O . THR A 1 80 ? 5.886 -20.820 -2.457 1.00 76.50 80 THR A O 1
ATOM 643 N N . PRO A 1 81 ? 6.829 -22.654 -3.361 1.00 58.91 81 PRO A N 1
ATOM 644 C CA . PRO A 1 81 ? 6.531 -23.549 -2.235 1.00 58.91 81 PRO A CA 1
ATOM 645 C C . PRO A 1 81 ? 7.143 -23.098 -0.900 1.00 58.91 81 PRO A C 1
ATOM 647 O O . PRO A 1 81 ? 6.499 -23.246 0.127 1.00 58.91 81 PRO A O 1
ATOM 650 N N . ILE A 1 82 ? 8.325 -22.471 -0.909 1.00 65.62 82 ILE A N 1
ATOM 651 C CA . ILE A 1 82 ? 9.017 -21.982 0.305 1.00 65.62 82 ILE A CA 1
ATOM 652 C C . ILE A 1 82 ? 8.301 -20.768 0.921 1.00 65.62 82 ILE A C 1
ATOM 654 O O . ILE A 1 82 ? 8.343 -20.543 2.126 1.00 65.62 82 ILE A O 1
ATOM 658 N N . LEU A 1 83 ? 7.638 -19.969 0.084 1.00 62.94 83 LEU A N 1
ATOM 659 C CA . LEU A 1 83 ? 7.004 -18.716 0.486 1.00 62.94 83 LEU A CA 1
ATOM 660 C C . LEU A 1 83 ? 5.528 -18.908 0.858 1.00 62.94 83 LEU A C 1
ATOM 662 O O . LEU A 1 83 ? 4.970 -18.102 1.594 1.00 62.94 83 LEU A O 1
ATOM 666 N N . LYS A 1 84 ? 4.881 -19.977 0.393 1.00 60.28 84 LYS A N 1
ATOM 667 C CA . LYS A 1 84 ? 3.445 -20.205 0.583 1.00 60.28 84 LYS A CA 1
ATOM 668 C C . LYS A 1 84 ? 3.020 -20.284 2.057 1.00 60.28 84 LYS A C 1
ATOM 670 O O . LYS A 1 84 ? 1.980 -19.723 2.398 1.00 60.28 84 LYS A O 1
ATOM 675 N N . ASP A 1 85 ? 3.825 -20.901 2.917 1.00 65.38 85 ASP A N 1
ATOM 676 C CA . ASP A 1 85 ? 3.419 -21.216 4.296 1.00 65.38 85 ASP A CA 1
ATOM 677 C C . ASP A 1 85 ? 3.627 -20.056 5.290 1.00 65.38 85 ASP A C 1
ATOM 679 O O . ASP A 1 85 ? 3.057 -20.061 6.375 1.00 65.38 85 ASP A O 1
ATOM 683 N N . ILE A 1 86 ? 4.374 -19.016 4.898 1.00 73.19 86 ILE A N 1
ATOM 684 C CA . ILE A 1 86 ? 4.692 -17.840 5.740 1.00 73.19 86 ILE A CA 1
ATOM 685 C C . ILE A 1 86 ? 3.885 -16.593 5.303 1.00 73.19 86 ILE A C 1
ATOM 687 O O . ILE A 1 86 ? 4.026 -15.506 5.854 1.00 73.19 86 ILE A O 1
ATOM 691 N N . GLY A 1 87 ? 3.006 -16.720 4.299 1.00 68.56 87 GLY A N 1
ATOM 692 C CA . GLY A 1 87 ? 2.306 -15.568 3.707 1.00 68.56 87 GLY A CA 1
ATOM 693 C C . GLY A 1 87 ? 3.128 -14.861 2.625 1.00 68.56 87 GLY A C 1
ATOM 694 O O . GLY A 1 87 ? 3.038 -13.650 2.424 1.00 68.56 87 GLY A O 1
ATOM 695 N N . GLY A 1 88 ? 3.939 -15.621 1.896 1.00 69.06 88 GLY A N 1
ATOM 696 C CA . GLY A 1 88 ? 4.955 -15.129 0.974 1.00 69.06 88 GLY A CA 1
ATOM 697 C C . GLY A 1 88 ? 4.449 -14.336 -0.222 1.00 69.06 88 GLY A C 1
ATOM 698 O O . GLY A 1 88 ? 5.241 -13.626 -0.825 1.00 69.06 88 GLY A O 1
ATOM 699 N N . GLY A 1 89 ? 3.149 -14.356 -0.530 1.00 76.69 89 GLY A N 1
ATOM 700 C CA . GLY A 1 89 ? 2.570 -13.378 -1.457 1.00 76.69 89 GLY A CA 1
ATOM 701 C C . GLY A 1 89 ? 2.764 -11.938 -0.964 1.00 76.69 89 GLY A C 1
ATOM 702 O O . GLY A 1 89 ? 3.212 -11.085 -1.725 1.00 76.69 89 GLY A O 1
ATOM 703 N N . SER A 1 90 ? 2.508 -11.684 0.322 1.00 81.75 90 SER A N 1
ATOM 704 C CA . SER A 1 90 ? 2.645 -10.359 0.939 1.00 81.75 90 SER A CA 1
ATOM 705 C C . SER A 1 90 ? 4.109 -9.978 1.165 1.00 81.75 90 SER A C 1
ATOM 707 O O . SER A 1 90 ? 4.497 -8.852 0.865 1.00 81.75 90 SER A O 1
ATOM 709 N N . ILE A 1 91 ? 4.943 -10.919 1.631 1.00 84.69 91 ILE A N 1
ATOM 710 C CA . ILE A 1 91 ? 6.389 -10.683 1.804 1.00 84.69 91 ILE A CA 1
ATOM 711 C C . ILE A 1 91 ? 7.042 -10.351 0.457 1.00 84.69 91 ILE A C 1
ATOM 713 O O . ILE A 1 91 ? 7.768 -9.363 0.362 1.00 84.69 91 ILE A O 1
ATOM 717 N N . LEU A 1 92 ? 6.760 -11.126 -0.598 1.00 83.69 92 LEU A N 1
ATOM 718 C CA . LEU A 1 92 ? 7.309 -10.875 -1.933 1.00 83.69 92 LEU A CA 1
ATOM 719 C C . LEU A 1 92 ? 6.836 -9.519 -2.473 1.00 83.69 92 LEU A C 1
ATOM 721 O O . LEU A 1 92 ? 7.627 -8.783 -3.056 1.00 83.69 92 LEU A O 1
ATOM 725 N N . CYS A 1 93 ? 5.571 -9.168 -2.221 1.00 83.81 93 CYS A N 1
ATOM 726 C CA . CYS A 1 93 ? 4.988 -7.882 -2.596 1.00 83.81 93 CYS A CA 1
ATOM 727 C C . CYS A 1 93 ? 5.672 -6.674 -1.935 1.00 83.81 93 CYS A C 1
ATOM 729 O O . CYS A 1 93 ? 5.609 -5.582 -2.489 1.00 83.81 93 CYS A O 1
ATOM 731 N N . ILE A 1 94 ? 6.324 -6.832 -0.782 1.00 85.88 94 ILE A N 1
ATOM 732 C CA . ILE A 1 94 ? 7.067 -5.745 -0.123 1.00 85.88 94 ILE A CA 1
ATOM 733 C C . ILE A 1 94 ? 8.544 -5.785 -0.524 1.00 85.88 94 ILE A C 1
ATOM 735 O O . ILE A 1 94 ? 9.133 -4.760 -0.870 1.00 85.88 94 ILE A O 1
ATOM 739 N N . LEU A 1 95 ? 9.142 -6.977 -0.507 1.00 85.44 95 LEU A N 1
ATOM 740 C CA . LEU A 1 95 ? 10.569 -7.161 -0.744 1.00 85.44 95 LEU A CA 1
ATOM 741 C C . LEU A 1 95 ? 10.955 -6.841 -2.191 1.00 85.44 95 LEU A C 1
ATOM 743 O O . LEU A 1 95 ? 11.961 -6.173 -2.415 1.00 85.44 95 LEU A O 1
ATOM 747 N N . LEU A 1 96 ? 10.161 -7.284 -3.170 1.00 85.56 96 LEU A N 1
ATOM 748 C CA . LEU A 1 96 ? 10.515 -7.134 -4.579 1.00 85.56 96 LEU A CA 1
ATOM 749 C C . LEU A 1 96 ? 10.439 -5.675 -5.059 1.00 85.56 96 LEU A C 1
ATOM 751 O O . LEU A 1 96 ? 11.408 -5.240 -5.676 1.00 85.56 96 LEU A O 1
ATOM 755 N N . PRO A 1 97 ? 9.388 -4.877 -4.771 1.00 81.44 97 PRO A N 1
ATOM 756 C CA . PRO A 1 97 ? 9.386 -3.461 -5.141 1.00 81.44 97 PRO A CA 1
ATOM 757 C C . PRO A 1 97 ? 10.465 -2.662 -4.408 1.00 81.44 97 PRO A C 1
ATOM 759 O O . PRO A 1 97 ? 11.075 -1.785 -5.010 1.00 81.44 97 PRO A O 1
ATOM 762 N N . SER A 1 98 ? 10.748 -2.992 -3.142 1.00 82.56 98 SER A N 1
ATOM 763 C CA . SER A 1 98 ? 11.855 -2.383 -2.394 1.00 82.56 98 SER A CA 1
ATOM 764 C C . SER A 1 98 ? 13.200 -2.672 -3.071 1.00 82.56 98 SER A C 1
ATOM 766 O O . SER A 1 98 ? 13.960 -1.755 -3.374 1.00 82.56 98 SER A O 1
ATOM 768 N N . PHE A 1 99 ? 13.446 -3.935 -3.435 1.00 83.00 99 PHE A N 1
ATOM 769 C CA . PHE A 1 99 ? 14.647 -4.334 -4.164 1.00 83.00 99 PHE A CA 1
ATOM 770 C C . PHE A 1 99 ? 14.742 -3.660 -5.538 1.00 83.00 99 PHE A C 1
ATOM 772 O O . PHE A 1 99 ? 15.794 -3.137 -5.890 1.00 83.00 99 PHE A O 1
ATOM 779 N N . LEU A 1 100 ? 13.642 -3.604 -6.291 1.00 79.44 100 LEU A N 1
ATOM 780 C CA . LEU A 1 100 ? 13.596 -3.000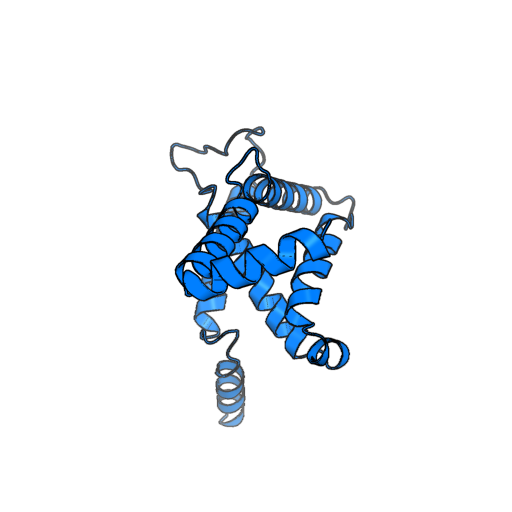 -7.623 1.00 79.44 100 LEU A CA 1
ATOM 781 C C . LEU A 1 100 ? 13.856 -1.485 -7.591 1.00 79.44 100 LEU A C 1
ATOM 783 O O . LEU A 1 100 ? 14.452 -0.949 -8.518 1.00 79.44 100 LEU A O 1
ATOM 787 N N . LEU A 1 101 ? 13.438 -0.797 -6.525 1.00 76.25 101 LEU A N 1
ATOM 788 C CA . LEU A 1 101 ? 13.682 0.634 -6.340 1.00 76.25 101 LEU A CA 1
ATOM 789 C C . LEU A 1 101 ? 15.085 0.943 -5.802 1.00 76.25 101 LEU A C 1
ATOM 791 O O . LEU A 1 101 ? 15.604 2.020 -6.087 1.00 76.25 101 LEU A O 1
ATOM 795 N N . THR A 1 102 ? 15.704 0.036 -5.045 1.00 75.75 102 THR A N 1
ATOM 796 C CA . THR A 1 102 ? 17.057 0.222 -4.493 1.00 75.75 102 THR A CA 1
ATOM 797 C C . THR A 1 102 ? 18.158 -0.247 -5.448 1.00 75.75 102 THR A C 1
ATOM 799 O O . THR A 1 102 ? 19.243 0.338 -5.465 1.00 75.75 102 THR A O 1
ATOM 802 N N . TYR A 1 103 ? 17.906 -1.276 -6.258 1.00 73.25 103 TYR A N 1
ATOM 803 C CA . TYR A 1 103 ? 18.900 -1.818 -7.178 1.00 73.25 103 TYR A CA 1
ATOM 804 C C . TYR A 1 103 ? 19.052 -0.907 -8.406 1.00 73.25 103 TYR A C 1
ATOM 806 O O . TYR A 1 103 ? 18.093 -0.645 -9.134 1.00 73.25 103 TYR A O 1
ATOM 814 N N . LYS A 1 104 ? 20.268 -0.405 -8.647 1.00 65.38 104 LYS A N 1
ATOM 815 C CA . LYS A 1 104 ? 20.599 0.393 -9.837 1.00 65.38 104 LYS A CA 1
ATOM 816 C C . LYS A 1 104 ? 20.813 -0.559 -11.013 1.00 65.38 104 LYS A C 1
ATOM 818 O O . LYS A 1 104 ? 21.929 -1.010 -11.241 1.00 65.38 104 LYS A O 1
ATOM 823 N N . PHE A 1 105 ? 19.738 -0.904 -11.722 1.00 60.84 105 PHE A N 1
ATOM 824 C CA . PHE A 1 105 ? 19.778 -1.966 -12.733 1.00 60.84 105 PHE A CA 1
ATOM 825 C C . PHE A 1 105 ? 20.699 -1.682 -13.940 1.00 60.84 105 PHE A C 1
ATOM 827 O O . PHE A 1 105 ? 21.128 -2.648 -14.562 1.00 60.84 105 PHE A O 1
ATOM 834 N N . SER A 1 106 ? 21.042 -0.429 -14.290 1.00 52.47 106 SER A N 1
ATOM 835 C CA . SER A 1 106 ? 22.021 -0.126 -15.361 1.00 52.47 106 SER A CA 1
ATOM 836 C C . SER A 1 106 ? 22.297 1.386 -15.522 1.00 52.47 106 SER A C 1
ATOM 838 O O . SER A 1 106 ? 21.441 2.198 -15.181 1.00 52.47 106 SER A O 1
ATOM 840 N N . GLU A 1 107 ? 23.432 1.764 -16.132 1.00 55.44 107 GLU A N 1
ATOM 841 C CA . GLU A 1 107 ? 23.750 3.117 -16.655 1.00 55.44 107 GLU A CA 1
ATOM 842 C C . GLU A 1 107 ? 22.851 3.563 -17.830 1.00 55.44 107 GLU A C 1
ATOM 844 O O . GLU A 1 107 ? 22.977 4.682 -18.325 1.00 55.44 107 GLU A O 1
ATOM 849 N N . ASN A 1 108 ? 21.916 2.718 -18.278 1.00 62.09 108 ASN A N 1
ATOM 850 C CA . ASN A 1 108 ? 20.968 3.071 -19.330 1.00 62.09 108 ASN A CA 1
ATOM 851 C C . ASN A 1 108 ? 20.000 4.188 -18.879 1.00 62.09 108 ASN A C 1
ATOM 853 O O . ASN A 1 108 ? 19.200 3.975 -17.957 1.00 62.09 108 ASN A O 1
ATOM 857 N N . PRO A 1 109 ? 19.983 5.350 -19.562 1.00 63.09 109 PRO A N 1
ATOM 858 C CA . PRO A 1 109 ? 19.198 6.512 -19.141 1.00 63.09 109 PRO A CA 1
ATOM 859 C C . PRO A 1 109 ? 17.686 6.246 -19.151 1.00 63.09 109 PRO A C 1
ATOM 861 O O . PRO A 1 109 ? 16.964 6.765 -18.304 1.00 63.09 109 PRO A O 1
ATOM 864 N N . ALA A 1 110 ? 17.200 5.382 -20.049 1.00 62.12 110 ALA A N 1
ATOM 865 C CA . ALA A 1 110 ? 15.779 5.047 -20.149 1.00 62.12 110 ALA A CA 1
ATOM 866 C C . ALA A 1 110 ? 15.246 4.305 -18.909 1.00 62.12 110 ALA A C 1
ATOM 868 O O . ALA A 1 110 ? 14.161 4.611 -18.420 1.00 62.12 110 ALA A O 1
ATOM 869 N N . ILE A 1 111 ? 16.018 3.358 -18.368 1.00 65.44 111 ILE A N 1
ATOM 870 C CA . ILE A 1 111 ? 15.609 2.559 -17.200 1.00 65.44 111 ILE A CA 1
ATOM 871 C C . ILE A 1 111 ? 15.647 3.421 -15.935 1.00 65.44 111 ILE A C 1
ATOM 873 O O . ILE A 1 111 ? 14.748 3.338 -15.100 1.00 65.44 111 ILE A O 1
ATOM 877 N N . LYS A 1 112 ? 16.648 4.302 -15.831 1.00 66.69 112 LYS A N 1
ATOM 878 C CA . LYS A 1 112 ? 16.779 5.248 -14.721 1.00 66.69 112 LYS A CA 1
ATOM 879 C C . LYS A 1 112 ? 15.608 6.232 -14.667 1.00 66.69 112 LYS A C 1
ATOM 881 O O . LYS A 1 112 ? 15.006 6.393 -13.610 1.00 66.69 112 LYS A O 1
ATOM 886 N N . ASN A 1 113 ? 15.228 6.809 -15.809 1.00 66.44 113 ASN A N 1
ATOM 887 C CA . ASN A 1 113 ? 14.089 7.726 -15.883 1.00 66.44 113 ASN A CA 1
ATOM 888 C C . ASN A 1 113 ? 12.784 7.045 -15.444 1.00 66.44 113 ASN A C 1
ATOM 890 O O . ASN A 1 113 ? 12.040 7.605 -14.643 1.00 66.44 113 ASN A O 1
ATOM 894 N N . LEU A 1 114 ? 12.535 5.807 -15.888 1.00 66.56 114 LEU A N 1
ATOM 895 C CA . LEU A 1 114 ? 11.358 5.041 -15.459 1.00 66.56 114 LEU A CA 1
ATOM 896 C C . LEU A 1 114 ? 11.364 4.749 -13.951 1.00 66.56 114 LEU A C 1
ATOM 898 O O . LEU A 1 114 ? 10.329 4.869 -13.296 1.00 66.56 114 LEU A O 1
ATOM 902 N N . GLN A 1 115 ? 12.519 4.402 -13.381 1.00 70.62 115 GLN A N 1
ATOM 903 C CA . GLN A 1 115 ? 12.656 4.164 -11.944 1.00 70.62 115 GLN A CA 1
ATOM 904 C C . GLN A 1 115 ? 12.393 5.439 -11.130 1.00 70.62 115 GLN A C 1
ATOM 906 O O . GLN A 1 115 ? 11.699 5.381 -10.113 1.00 70.62 115 GLN A O 1
ATOM 911 N N . ASP A 1 116 ? 12.878 6.591 -11.595 1.00 70.50 116 ASP A N 1
ATOM 912 C CA . ASP A 1 116 ? 12.661 7.887 -10.949 1.00 70.50 116 ASP A CA 1
ATOM 913 C C . ASP A 1 116 ? 11.185 8.318 -11.012 1.00 70.50 116 ASP A C 1
ATOM 915 O O . ASP A 1 116 ? 10.626 8.744 -9.997 1.00 70.50 116 ASP A O 1
ATOM 919 N N . ILE A 1 117 ? 10.514 8.126 -12.154 1.00 70.12 117 ILE A N 1
ATOM 920 C CA . ILE A 1 117 ? 9.072 8.380 -12.322 1.00 70.12 117 ILE A CA 1
ATOM 921 C C . ILE A 1 117 ? 8.256 7.526 -11.342 1.00 70.12 117 ILE A C 1
ATOM 923 O O . ILE A 1 117 ? 7.407 8.041 -10.607 1.00 70.12 117 ILE A O 1
ATOM 927 N N . VAL A 1 118 ? 8.516 6.217 -11.288 1.00 71.75 118 VAL A N 1
ATOM 928 C CA . VAL A 1 118 ? 7.790 5.298 -10.398 1.00 71.75 118 VAL A CA 1
ATOM 929 C C . VAL A 1 118 ? 8.070 5.625 -8.928 1.00 71.75 118 VAL A C 1
ATOM 931 O O . VAL A 1 118 ? 7.141 5.677 -8.120 1.00 71.75 118 VAL A O 1
ATOM 934 N N . SER A 1 119 ? 9.326 5.910 -8.576 1.00 74.50 119 SER A N 1
ATOM 935 C CA . SER A 1 119 ? 9.733 6.279 -7.216 1.00 74.50 119 SER A CA 1
ATOM 936 C C . SER A 1 119 ? 9.061 7.569 -6.749 1.00 74.50 119 SER A C 1
ATOM 938 O O . SER A 1 119 ? 8.520 7.619 -5.644 1.00 74.50 119 SER A O 1
ATOM 940 N N . ASN A 1 120 ? 9.021 8.601 -7.594 1.00 73.19 120 ASN A N 1
ATOM 941 C CA . ASN A 1 120 ? 8.390 9.877 -7.263 1.00 73.19 120 ASN A CA 1
ATOM 942 C C . ASN A 1 120 ? 6.872 9.743 -7.093 1.00 73.19 120 ASN A C 1
ATOM 944 O O . ASN A 1 120 ? 6.320 10.274 -6.129 1.00 73.19 120 ASN A O 1
ATOM 948 N N . ASN A 1 121 ? 6.202 8.974 -7.955 1.00 72.38 121 ASN A N 1
ATOM 949 C CA . ASN A 1 121 ? 4.771 8.698 -7.816 1.00 72.38 121 ASN A CA 1
ATOM 950 C C . ASN A 1 121 ? 4.452 7.948 -6.513 1.00 72.38 121 ASN A C 1
ATOM 952 O O . ASN A 1 121 ? 3.555 8.343 -5.766 1.00 72.38 121 ASN A O 1
ATOM 956 N N . MET A 1 122 ? 5.229 6.911 -6.187 1.00 74.25 122 MET A N 1
ATOM 957 C CA . MET A 1 122 ? 5.049 6.152 -4.946 1.00 74.25 122 MET A CA 1
ATOM 958 C C . MET A 1 122 ? 5.383 6.982 -3.703 1.00 74.25 122 MET A C 1
ATOM 960 O O . MET A 1 122 ? 4.707 6.858 -2.681 1.00 74.25 122 MET A O 1
ATOM 964 N N . LYS A 1 123 ? 6.385 7.866 -3.769 1.00 74.94 123 LYS A N 1
ATOM 965 C CA . LYS A 1 123 ? 6.703 8.795 -2.677 1.00 74.94 123 LYS A CA 1
ATOM 966 C C . LYS A 1 123 ? 5.578 9.798 -2.451 1.00 74.94 123 LYS A C 1
ATOM 968 O O . LYS A 1 123 ? 5.215 10.004 -1.298 1.00 74.94 123 LYS A O 1
ATOM 973 N N . SER A 1 124 ? 5.000 10.377 -3.501 1.00 70.38 124 SER A N 1
ATOM 974 C CA . SER A 1 124 ? 3.860 11.304 -3.394 1.00 70.38 124 SER A CA 1
ATOM 975 C C . SER A 1 124 ? 2.597 10.632 -2.839 1.00 70.38 124 SER A C 1
ATOM 977 O O . SER A 1 124 ? 1.817 11.267 -2.130 1.00 70.38 124 SER A O 1
ATOM 979 N N . PHE A 1 125 ? 2.411 9.339 -3.109 1.00 76.25 125 PHE A N 1
ATOM 980 C CA . PHE A 1 125 ? 1.311 8.548 -2.558 1.00 76.25 125 PHE A CA 1
ATOM 981 C C . PHE A 1 125 ? 1.503 8.196 -1.070 1.00 76.25 125 PHE A C 1
ATOM 983 O O . PHE A 1 125 ? 0.567 8.310 -0.275 1.00 76.25 125 PHE A O 1
ATOM 990 N N . ASN A 1 126 ? 2.722 7.805 -0.680 1.00 73.81 126 ASN A N 1
ATOM 991 C CA . ASN A 1 126 ? 3.023 7.336 0.678 1.00 73.81 126 ASN A CA 1
ATOM 992 C C . ASN A 1 126 ? 3.419 8.447 1.663 1.00 73.81 126 ASN A C 1
ATOM 994 O O . ASN A 1 126 ? 3.204 8.301 2.864 1.00 73.81 126 ASN A O 1
ATOM 998 N N . SER A 1 127 ? 4.013 9.546 1.197 1.00 69.94 127 SER A N 1
ATOM 999 C CA . SER A 1 127 ? 4.535 10.589 2.087 1.00 69.94 127 SER A CA 1
ATOM 1000 C C . SER A 1 127 ? 3.418 11.456 2.664 1.00 69.94 127 SER A C 1
ATOM 1002 O O . SER A 1 127 ? 2.489 11.844 1.958 1.00 69.94 127 SER A O 1
ATOM 1004 N N . GLY A 1 128 ? 3.578 11.871 3.925 1.00 56.91 128 GLY A N 1
ATOM 1005 C CA . GLY A 1 128 ? 2.659 12.793 4.610 1.00 56.91 128 GLY A CA 1
ATOM 1006 C C . GLY A 1 128 ? 2.610 14.217 4.033 1.00 56.91 128 GLY A C 1
ATOM 1007 O O . GLY A 1 128 ? 1.744 14.990 4.415 1.00 56.91 128 GLY A O 1
ATOM 1008 N N . LYS A 1 129 ? 3.514 14.565 3.104 1.00 55.75 129 LYS A N 1
ATOM 1009 C CA . LYS A 1 129 ? 3.458 15.811 2.313 1.00 55.75 129 LYS A CA 1
ATOM 1010 C C . LYS A 1 129 ? 2.595 15.691 1.043 1.00 55.75 129 LYS A C 1
ATOM 1012 O O . LYS A 1 129 ? 2.406 16.687 0.355 1.00 55.75 129 LYS A O 1
ATOM 1017 N N . GLY A 1 130 ? 2.134 14.483 0.711 1.00 64.25 130 GLY A N 1
ATOM 1018 C CA . GLY A 1 130 ? 1.219 14.200 -0.395 1.00 64.25 130 GLY A CA 1
ATOM 1019 C C . GLY A 1 130 ? -0.139 13.727 0.123 1.00 64.25 130 GLY A C 1
ATOM 1020 O O . GLY A 1 130 ? -0.689 14.312 1.048 1.00 64.25 130 GLY A O 1
ATOM 1021 N N . ILE A 1 131 ? -0.679 12.654 -0.460 1.00 70.81 131 ILE A N 1
ATOM 1022 C CA . ILE A 1 131 ? -1.993 12.097 -0.078 1.00 70.81 131 ILE A CA 1
ATOM 1023 C C . ILE A 1 131 ? -1.972 11.453 1.314 1.00 70.81 131 ILE A C 1
ATOM 1025 O O . ILE A 1 131 ? -2.995 11.435 1.993 1.00 70.81 131 ILE A O 1
ATOM 1029 N N . GLY A 1 132 ? -0.833 10.890 1.733 1.00 78.94 132 GLY A N 1
ATOM 1030 C CA . GLY A 1 132 ? -0.731 10.187 3.013 1.00 78.94 132 GLY A CA 1
ATOM 1031 C C . GLY A 1 132 ? -1.658 8.969 3.108 1.00 78.94 132 GLY A C 1
ATOM 1032 O O . GLY A 1 132 ? -2.232 8.718 4.168 1.00 78.94 132 GLY A O 1
ATOM 1033 N N . PHE A 1 133 ? -1.810 8.205 2.019 1.00 83.94 133 PHE A N 1
ATOM 1034 C CA . PHE A 1 133 ? -2.727 7.059 1.962 1.00 83.94 133 PHE A CA 1
ATOM 1035 C C . PHE A 1 133 ? -2.497 6.022 3.079 1.00 83.94 133 PHE A C 1
ATOM 1037 O O . PHE A 1 133 ? -3.486 5.580 3.666 1.00 83.94 133 PHE A O 1
ATOM 1044 N N . PRO A 1 134 ? -1.249 5.672 3.462 1.00 86.69 134 PRO A N 1
ATOM 1045 C CA . PRO A 1 134 ? -1.021 4.762 4.584 1.00 86.69 134 PRO A CA 1
ATOM 1046 C C . PRO A 1 134 ? -1.605 5.277 5.904 1.00 86.69 134 PRO A C 1
ATOM 1048 O O . PRO A 1 134 ? -2.223 4.508 6.633 1.00 86.69 134 PRO A O 1
ATOM 1051 N N . ASN A 1 135 ? -1.481 6.579 6.187 1.00 89.12 135 ASN A N 1
ATOM 1052 C CA . ASN A 1 135 ? -2.039 7.175 7.403 1.00 89.12 135 ASN A CA 1
ATOM 1053 C C . ASN A 1 135 ? -3.567 7.114 7.383 1.00 89.12 135 ASN A C 1
ATOM 1055 O O . ASN A 1 135 ? -4.170 6.720 8.374 1.00 89.12 135 ASN A O 1
ATOM 1059 N N . PHE A 1 136 ? -4.187 7.423 6.241 1.00 90.00 136 PHE A N 1
ATOM 1060 C CA . PHE A 1 136 ? -5.633 7.298 6.072 1.00 90.00 136 PHE A CA 1
ATOM 1061 C C . PHE A 1 136 ? -6.120 5.861 6.303 1.00 90.00 136 PHE A C 1
ATOM 1063 O O . PHE A 1 136 ? -7.063 5.650 7.061 1.00 90.00 136 PHE A O 1
ATOM 1070 N N . VAL A 1 137 ? -5.460 4.867 5.699 1.00 91.19 137 VAL A N 1
ATOM 1071 C CA . VAL A 1 137 ? -5.833 3.452 5.846 1.00 91.19 137 VAL A CA 1
ATOM 1072 C C . VAL A 1 137 ? -5.659 2.976 7.286 1.00 91.19 137 VAL A C 1
ATOM 1074 O O . VAL A 1 137 ? -6.564 2.347 7.833 1.00 91.19 137 VAL A O 1
ATOM 1077 N N . VAL A 1 138 ? -4.533 3.302 7.927 1.00 92.12 138 VAL A N 1
ATOM 1078 C CA . VAL A 1 138 ? -4.282 2.943 9.329 1.00 92.12 138 VAL A CA 1
ATOM 1079 C C . VAL A 1 138 ? -5.326 3.594 10.239 1.00 92.12 138 VAL A C 1
ATOM 1081 O O . VAL A 1 138 ? -5.934 2.902 11.054 1.00 92.12 138 VAL A O 1
ATOM 1084 N N . SER A 1 139 ? -5.622 4.884 10.059 1.00 93.69 139 SER A N 1
ATOM 1085 C CA . SER A 1 139 ? -6.669 5.571 10.821 1.00 93.69 139 SER A CA 1
ATOM 1086 C C . SER A 1 139 ? -8.053 4.959 10.594 1.00 93.69 139 SER A C 1
ATOM 1088 O O . SER A 1 139 ? -8.771 4.723 11.563 1.00 93.69 139 SER A O 1
ATOM 1090 N N . ALA A 1 140 ? -8.425 4.650 9.349 1.00 94.69 140 ALA A N 1
ATOM 1091 C CA . ALA A 1 140 ? -9.721 4.060 9.022 1.00 94.69 140 ALA A CA 1
ATOM 1092 C C . ALA A 1 140 ? -9.903 2.667 9.645 1.00 94.69 140 ALA A C 1
ATOM 1094 O O . ALA A 1 140 ? -10.968 2.377 10.187 1.00 94.69 140 ALA A O 1
ATOM 1095 N N . ILE A 1 141 ? -8.867 1.820 9.630 1.00 95.00 141 ILE A N 1
ATOM 1096 C CA . ILE A 1 141 ? -8.917 0.484 10.244 1.00 95.00 141 ILE A CA 1
ATOM 1097 C C . ILE A 1 141 ? -8.986 0.581 11.769 1.00 95.00 141 ILE A C 1
ATOM 1099 O O . ILE A 1 141 ? -9.752 -0.159 12.389 1.00 95.00 141 ILE A O 1
ATOM 1103 N N . ILE A 1 142 ? -8.228 1.493 12.385 1.00 93.00 142 ILE A N 1
ATOM 1104 C CA . ILE A 1 142 ? -8.264 1.707 13.838 1.00 93.00 142 ILE A CA 1
ATOM 1105 C C . ILE A 1 142 ? -9.657 2.180 14.264 1.00 93.00 142 ILE A C 1
ATOM 1107 O O . ILE A 1 142 ? -10.274 1.575 15.141 1.00 93.00 142 ILE A O 1
ATOM 1111 N N . VAL A 1 143 ? -10.184 3.222 13.615 1.00 93.88 143 VAL A N 1
ATOM 1112 C CA . VAL A 1 143 ? -11.518 3.761 13.914 1.00 93.88 143 VAL A CA 1
ATOM 1113 C C . VAL A 1 143 ? -12.599 2.716 13.644 1.00 93.88 143 VAL A C 1
ATOM 1115 O O . VAL A 1 143 ? -13.459 2.505 14.494 1.00 93.88 143 VAL A O 1
ATOM 1118 N N . GLY A 1 144 ? -12.530 2.004 12.517 1.00 92.56 144 GLY A N 1
ATOM 1119 C CA . GLY A 1 144 ? -13.465 0.925 12.197 1.00 92.56 144 GLY A CA 1
ATOM 1120 C C . GLY A 1 144 ? -13.447 -0.199 13.235 1.00 92.56 144 GLY A C 1
ATOM 1121 O O . GLY A 1 144 ? -14.503 -0.680 13.642 1.00 92.56 144 GLY A O 1
ATOM 1122 N N . SER A 1 145 ? -12.263 -0.565 13.734 1.00 91.25 145 SER A N 1
ATOM 1123 C CA . SER A 1 145 ? -12.118 -1.570 14.794 1.00 91.25 145 SER A CA 1
ATOM 1124 C C . SER A 1 145 ? -12.716 -1.099 16.122 1.00 91.25 145 SER A C 1
ATOM 1126 O O . SER A 1 145 ? -13.352 -1.895 16.809 1.00 91.25 145 SER A O 1
ATOM 1128 N N . PHE A 1 146 ? -12.569 0.184 16.473 1.00 88.94 146 PHE A N 1
ATOM 1129 C CA . PHE A 1 146 ? -13.178 0.747 17.682 1.00 88.94 146 PHE A CA 1
ATOM 1130 C C . PHE A 1 146 ? -14.701 0.850 17.591 1.00 88.94 146 PHE A C 1
ATOM 1132 O O . PHE A 1 146 ? -15.380 0.505 18.553 1.00 88.94 146 PHE A O 1
ATOM 1139 N N . VAL A 1 147 ? -15.242 1.288 16.450 1.00 90.25 147 VAL A N 1
ATOM 1140 C CA . VAL A 1 147 ? -16.696 1.404 16.237 1.00 90.25 147 VAL A CA 1
ATOM 1141 C C . VAL A 1 147 ? -17.377 0.034 16.262 1.00 90.25 147 VAL A C 1
ATOM 1143 O O . VAL A 1 147 ? -18.495 -0.086 16.753 1.00 90.25 147 VAL A O 1
ATOM 1146 N N . ASN A 1 148 ? -16.701 -1.009 15.774 1.00 91.50 148 ASN A N 1
ATOM 1147 C CA . ASN A 1 148 ? -17.229 -2.372 15.780 1.00 91.50 148 ASN A CA 1
ATOM 1148 C C . ASN A 1 148 ? -17.179 -3.051 17.168 1.00 91.50 148 ASN A C 1
ATOM 1150 O O . ASN A 1 148 ? -17.762 -4.118 17.354 1.00 91.50 148 ASN A O 1
ATOM 1154 N N . MET A 1 149 ? -16.466 -2.480 18.143 1.00 90.38 149 MET A N 1
ATOM 1155 C CA . MET A 1 149 ? -16.286 -3.084 19.464 1.00 90.38 149 MET A CA 1
ATOM 1156 C C . MET A 1 149 ? -17.350 -2.598 20.457 1.00 90.38 149 MET A C 1
ATOM 1158 O O . MET A 1 149 ? -17.680 -1.416 20.511 1.00 90.38 149 MET A O 1
ATOM 1162 N N . ASP A 1 1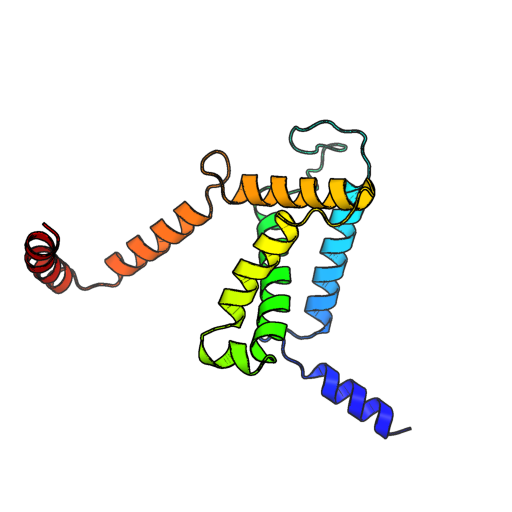50 ? -17.855 -3.496 21.309 1.00 88.94 150 ASP A N 1
ATOM 1163 C CA . ASP A 1 150 ? -18.780 -3.114 22.381 1.00 88.94 150 ASP A CA 1
ATOM 1164 C C . ASP A 1 150 ? -18.100 -2.153 23.379 1.00 88.94 150 ASP A C 1
ATOM 1166 O O . ASP A 1 150 ? -17.031 -2.444 23.932 1.00 88.94 150 ASP A O 1
ATOM 1170 N N . LEU A 1 151 ? -18.748 -1.014 23.648 1.00 85.19 151 LEU A N 1
ATOM 1171 C CA . LEU A 1 151 ? -18.218 0.050 24.509 1.00 85.19 151 LEU A CA 1
ATOM 1172 C C . LEU A 1 151 ? -17.919 -0.421 25.947 1.00 85.19 151 LEU A C 1
ATOM 1174 O O . LEU A 1 151 ? -17.004 0.101 26.593 1.00 85.19 151 LEU A O 1
ATOM 1178 N N . LYS A 1 152 ? -18.650 -1.417 26.469 1.00 84.88 152 LYS A N 1
ATOM 1179 C CA . LYS A 1 152 ? -18.433 -1.981 27.814 1.00 84.88 152 LYS A CA 1
ATOM 1180 C C . LYS A 1 152 ? -17.164 -2.827 27.852 1.00 84.88 152 LYS A C 1
ATOM 1182 O O . LYS A 1 152 ? -16.403 -2.738 28.821 1.00 84.88 152 LYS A O 1
ATOM 1187 N N . LEU A 1 153 ? -16.912 -3.618 26.807 1.00 84.50 153 LEU A N 1
ATOM 1188 C CA . LEU A 1 153 ? -15.670 -4.384 26.670 1.00 84.50 153 LEU A CA 1
ATOM 1189 C C . LEU A 1 153 ? -14.477 -3.459 26.455 1.00 84.50 153 LEU A C 1
ATOM 1191 O O . LEU A 1 153 ? -13.459 -3.635 27.123 1.00 84.50 153 LEU A O 1
ATOM 1195 N N . LEU A 1 154 ? -14.623 -2.432 25.616 1.00 85.31 154 LEU A N 1
ATOM 1196 C CA . LEU A 1 154 ? -13.575 -1.446 25.370 1.00 85.31 154 LEU A CA 1
ATOM 1197 C C . LEU A 1 154 ? -13.124 -0.768 26.672 1.00 85.31 154 LEU A C 1
ATOM 1199 O O . LEU A 1 154 ? -11.935 -0.770 26.988 1.00 85.31 154 LEU A O 1
ATOM 1203 N N . LYS A 1 155 ? -14.065 -0.274 27.489 1.00 84.94 155 LYS A N 1
ATOM 1204 C CA . LYS A 1 155 ? -13.754 0.375 28.776 1.00 84.94 155 LYS A CA 1
ATOM 1205 C C . LYS A 1 155 ? -13.079 -0.579 29.771 1.00 84.94 155 LYS A C 1
ATOM 1207 O O . LYS A 1 155 ? -12.180 -0.175 30.511 1.00 84.94 155 LYS A O 1
ATOM 1212 N N . LYS A 1 156 ? -13.485 -1.854 29.785 1.00 86.44 156 LYS A N 1
ATOM 1213 C CA . LYS A 1 156 ? -12.898 -2.893 30.649 1.00 86.44 156 LYS A CA 1
ATOM 1214 C C . LYS A 1 156 ? -11.482 -3.274 30.209 1.00 86.44 156 LYS A C 1
ATOM 1216 O O . LYS A 1 156 ? -10.612 -3.432 31.064 1.00 86.44 156 LYS A O 1
ATOM 1221 N N . SER A 1 157 ? -11.250 -3.392 28.903 1.00 86.19 157 SER A N 1
ATOM 1222 C CA . SER A 1 157 ? -9.937 -3.681 28.324 1.00 86.19 157 SER A CA 1
ATOM 1223 C C . SER A 1 157 ? -8.978 -2.513 28.510 1.00 86.19 157 SER A C 1
ATOM 1225 O O . SER A 1 157 ? -7.863 -2.733 28.963 1.00 86.19 157 SER A O 1
ATOM 1227 N N . PHE A 1 158 ? -9.418 -1.271 28.285 1.00 84.69 158 PHE A N 1
ATOM 1228 C CA . PHE A 1 158 ? -8.569 -0.086 28.444 1.00 84.69 158 PHE A CA 1
ATOM 1229 C C . PHE A 1 158 ? -8.036 0.056 29.880 1.00 84.69 158 PHE A C 1
ATOM 1231 O O . PHE A 1 158 ? -6.852 0.310 30.080 1.00 84.69 158 PHE A O 1
ATOM 1238 N N . LYS A 1 159 ? -8.878 -0.223 30.890 1.00 84.81 159 LYS A N 1
ATOM 1239 C CA . LYS A 1 159 ? -8.479 -0.204 32.310 1.00 84.81 159 LYS A CA 1
ATOM 1240 C C . LYS A 1 159 ? -7.440 -1.278 32.669 1.00 84.81 159 LYS A C 1
ATOM 1242 O O . LYS A 1 159 ? -6.670 -1.074 33.599 1.00 84.81 159 LYS A O 1
ATOM 1247 N N . LYS A 1 160 ? -7.426 -2.416 31.964 1.00 85.62 160 LYS A N 1
ATOM 1248 C CA . LYS A 1 160 ? -6.426 -3.486 32.148 1.00 85.62 160 LYS A CA 1
ATOM 1249 C C . LYS A 1 160 ? -5.175 -3.289 31.293 1.00 85.62 160 LYS A C 1
ATOM 1251 O O . LYS A 1 160 ? -4.109 -3.731 31.691 1.00 85.62 160 LYS A O 1
ATOM 1256 N N . PHE A 1 161 ? -5.312 -2.646 30.138 1.00 87.44 161 PHE A N 1
ATOM 1257 C CA . PHE A 1 161 ? -4.228 -2.442 29.183 1.00 8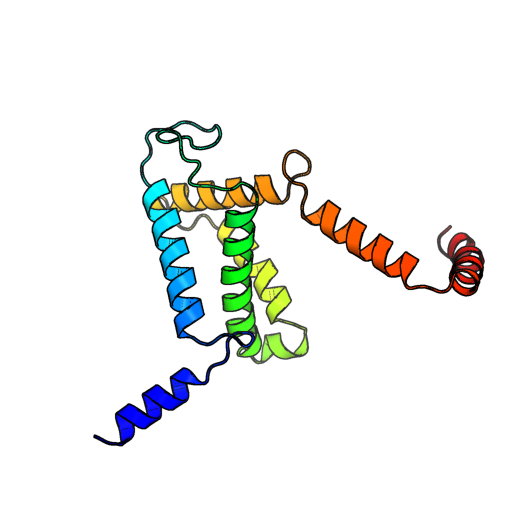7.44 161 PHE A CA 1
ATOM 1258 C C . PHE A 1 161 ? -3.293 -1.308 29.615 1.00 87.44 161 PHE A C 1
ATOM 1260 O O . PHE A 1 161 ? -2.082 -1.464 29.540 1.00 87.44 161 PHE A O 1
ATOM 1267 N N . PHE A 1 162 ? -3.836 -0.203 30.142 1.00 85.75 162 PHE A N 1
ATOM 1268 C CA . PHE A 1 162 ? -3.040 0.949 30.581 1.00 85.75 162 PHE A CA 1
ATOM 1269 C C . PHE A 1 162 ? -1.953 0.608 31.628 1.00 85.75 162 PHE A C 1
ATOM 1271 O O . PHE A 1 162 ? -0.811 0.987 31.405 1.00 85.75 162 PHE A O 1
ATOM 1278 N N . PRO A 1 163 ? -2.236 -0.145 32.713 1.00 88.19 163 PRO A N 1
ATOM 1279 C CA . PRO A 1 163 ? -1.210 -0.538 33.687 1.00 88.19 163 PRO A CA 1
ATOM 1280 C C . PRO A 1 163 ? -0.310 -1.701 33.241 1.00 88.19 163 PRO A C 1
ATOM 1282 O O . PRO A 1 163 ? 0.596 -2.062 33.975 1.00 88.19 163 PRO A O 1
ATOM 1285 N N . LEU A 1 164 ? -0.590 -2.343 32.102 1.00 86.44 164 LEU A N 1
ATOM 1286 C CA . LEU A 1 164 ? 0.250 -3.423 31.566 1.00 86.44 164 LEU A CA 1
ATOM 1287 C C . LEU A 1 164 ? 1.301 -2.894 30.580 1.00 86.44 164 LEU A C 1
ATOM 1289 O O . LEU A 1 164 ? 2.312 -3.547 30.343 1.00 86.44 164 LEU A O 1
ATOM 1293 N N . VAL A 1 165 ? 1.018 -1.745 29.962 1.00 90.00 165 VAL A N 1
ATOM 1294 C CA . VAL A 1 165 ? 1.885 -1.092 28.971 1.00 90.00 165 VAL A CA 1
ATOM 1295 C C . VAL A 1 165 ? 2.795 -0.037 29.604 1.00 90.00 165 VAL A C 1
ATOM 1297 O O . VAL A 1 165 ? 3.828 0.284 29.018 1.00 90.00 165 VAL A O 1
ATOM 1300 N N . LEU A 1 166 ? 2.408 0.504 30.763 1.00 71.81 166 LEU A N 1
ATOM 1301 C CA . LEU A 1 166 ? 3.213 1.427 31.566 1.00 71.81 166 LEU A CA 1
ATOM 1302 C C . LEU A 1 166 ? 4.127 0.652 32.522 1.00 71.81 166 LEU A C 1
ATOM 1304 O O . LEU A 1 166 ? 5.292 1.076 32.674 1.00 71.81 166 LEU A O 1
#